Protein AF-A0AAU3UZG1-F1 (afdb_monomer_lite)

pLDDT: mean 76.43, std 16.93, range [38.5, 92.5]

Radius of gyration: 11.67 Å; chains: 1; bounding box: 25×32×27 Å

Foldseek 3Di:
DADLQDQPDQRPDDDLVSLVVSCVNCLQPDLVRGNSPVRSVVNCVVVVNDDPDDNPNVPHDDDPDPDD

Sequence (68 aa):
MLFLFDCMMDPGNLALPQAHQAMQIHKCCTTENCMVRRRARQVLVELGEVVLSLPQADLCGPPLAPGR

Structure (mmCIF, N/CA/C/O backbone):
data_AF-A0AAU3UZG1-F1
#
_entry.id   AF-A0AAU3UZG1-F1
#
loop_
_atom_site.group_PDB
_atom_site.id
_atom_site.type_symbol
_atom_site.label_atom_id
_atom_site.label_alt_id
_atom_site.label_comp_id
_atom_site.label_asym_id
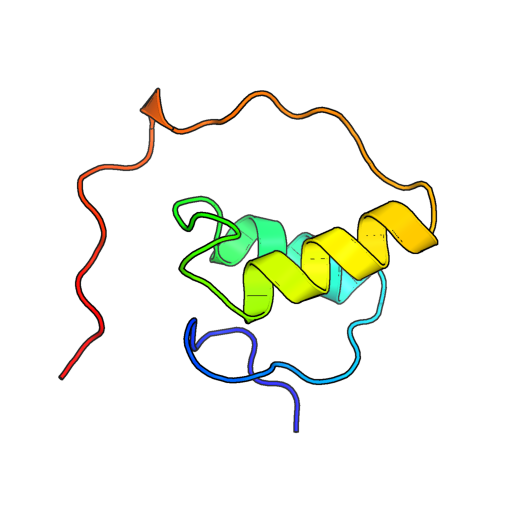_atom_site.label_entity_id
_atom_site.label_seq_id
_atom_site.pdbx_PDB_ins_code
_atom_site.Cartn_x
_atom_site.Cartn_y
_atom_site.Cartn_z
_atom_site.occupancy
_atom_site.B_iso_or_equiv
_atom_site.auth_seq_id
_atom_site.auth_comp_id
_atom_site.auth_asym_id
_atom_site.auth_atom_id
_atom_site.pdbx_PDB_model_num
ATOM 1 N N . MET A 1 1 ? 3.477 -16.803 -2.173 1.00 55.56 1 MET A N 1
ATOM 2 C CA . MET A 1 1 ? 4.905 -16.428 -2.252 1.00 55.56 1 MET A CA 1
ATOM 3 C C . MET A 1 1 ? 4.969 -14.916 -2.094 1.00 55.56 1 MET A C 1
ATOM 5 O O . MET A 1 1 ? 4.160 -14.258 -2.731 1.00 55.56 1 MET A O 1
ATOM 9 N N . LEU A 1 2 ? 5.816 -14.384 -1.210 1.00 60.53 2 LEU A N 1
ATOM 10 C CA . LEU A 1 2 ? 5.849 -12.953 -0.878 1.00 60.53 2 LEU A CA 1
ATOM 11 C C . LEU A 1 2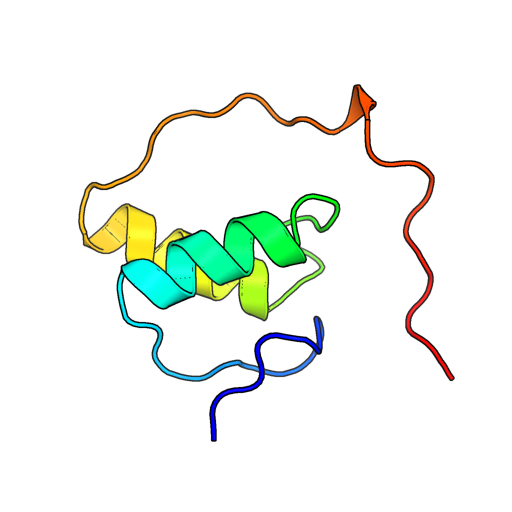 ? 7.019 -12.294 -1.625 1.00 60.53 2 LEU A C 1
ATOM 13 O O . LEU A 1 2 ? 8.175 -12.579 -1.318 1.00 60.53 2 LEU A O 1
ATOM 17 N N . PHE A 1 3 ? 6.734 -11.449 -2.615 1.00 72.25 3 PHE A N 1
ATOM 18 C CA . PHE A 1 3 ? 7.759 -10.797 -3.440 1.00 72.25 3 PHE A CA 1
ATOM 19 C C . PHE A 1 3 ? 7.862 -9.314 -3.090 1.00 72.25 3 PHE A C 1
ATOM 21 O O . PHE A 1 3 ? 7.223 -8.466 -3.697 1.00 72.25 3 PHE A O 1
ATOM 28 N N . LEU A 1 4 ? 8.665 -8.995 -2.074 1.00 77.06 4 LEU A N 1
ATOM 29 C CA . LEU A 1 4 ? 8.833 -7.617 -1.599 1.00 77.06 4 LEU A CA 1
ATOM 30 C C . LEU A 1 4 ? 9.872 -6.804 -2.376 1.00 77.06 4 LEU A C 1
ATOM 32 O O . LEU A 1 4 ? 9.959 -5.602 -2.159 1.00 77.06 4 LEU A O 1
ATOM 36 N N . PHE A 1 5 ? 10.667 -7.429 -3.243 1.00 79.81 5 PHE A N 1
ATOM 37 C CA . PHE A 1 5 ? 11.804 -6.778 -3.906 1.00 79.81 5 PHE A CA 1
ATOM 38 C C . PHE A 1 5 ? 11.547 -6.418 -5.369 1.00 79.81 5 PHE A C 1
ATOM 40 O O . PHE A 1 5 ? 12.281 -5.611 -5.928 1.00 79.81 5 PHE A O 1
ATOM 47 N N . ASP A 1 6 ? 10.507 -6.982 -5.979 1.00 83.44 6 ASP A N 1
ATOM 48 C CA . ASP A 1 6 ? 10.202 -6.770 -7.389 1.00 83.44 6 ASP A CA 1
ATOM 49 C C . ASP A 1 6 ? 8.998 -5.836 -7.528 1.00 83.44 6 ASP A C 1
ATOM 51 O O . ASP A 1 6 ? 7.882 -6.180 -7.150 1.00 83.44 6 ASP A O 1
ATOM 55 N N . CYS A 1 7 ? 9.237 -4.638 -8.062 1.00 87.00 7 CYS A N 1
ATOM 56 C CA . CYS A 1 7 ? 8.225 -3.596 -8.224 1.00 87.00 7 CYS A CA 1
ATOM 57 C C . CYS A 1 7 ? 7.052 -4.014 -9.116 1.00 87.00 7 CYS A C 1
ATOM 59 O O . CYS A 1 7 ? 5.957 -3.466 -8.965 1.00 87.00 7 CYS A O 1
ATOM 61 N N . MET A 1 8 ? 7.284 -4.921 -10.066 1.00 86.38 8 MET A N 1
ATOM 62 C CA . MET A 1 8 ? 6.305 -5.299 -11.088 1.00 86.38 8 MET A CA 1
ATOM 63 C C . MET A 1 8 ? 5.510 -6.547 -10.697 1.00 86.38 8 MET A C 1
ATOM 65 O O . MET A 1 8 ? 4.469 -6.820 -11.294 1.00 86.38 8 MET A O 1
ATOM 69 N N . MET A 1 9 ? 5.964 -7.281 -9.682 1.00 86.81 9 MET A N 1
ATOM 70 C CA . MET A 1 9 ? 5.269 -8.448 -9.151 1.00 86.81 9 MET A CA 1
ATOM 71 C C . MET A 1 9 ? 4.268 -8.050 -8.071 1.00 86.81 9 MET A C 1
ATOM 73 O O . MET A 1 9 ? 4.538 -7.216 -7.206 1.00 86.81 9 MET A O 1
ATOM 77 N N . ASP A 1 10 ? 3.102 -8.694 -8.095 1.00 85.31 10 ASP A N 1
ATOM 78 C CA . ASP A 1 10 ? 2.173 -8.607 -6.977 1.00 85.31 10 ASP A CA 1
ATOM 79 C C . ASP A 1 10 ? 2.780 -9.326 -5.755 1.00 85.31 10 ASP A C 1
ATOM 81 O O . ASP A 1 10 ? 3.114 -10.514 -5.843 1.00 85.31 10 ASP A O 1
ATOM 85 N N . PRO A 1 11 ? 2.952 -8.646 -4.604 1.00 86.75 11 PRO A N 1
ATOM 86 C CA . PRO A 1 11 ? 3.552 -9.259 -3.420 1.00 86.75 11 PRO A CA 1
ATOM 87 C C . PRO A 1 11 ? 2.594 -10.214 -2.689 1.00 86.75 11 PRO A C 1
ATOM 89 O O . PRO A 1 11 ? 2.996 -10.831 -1.697 1.00 86.75 11 PRO A O 1
ATOM 92 N N . GLY A 1 12 ? 1.337 -10.321 -3.131 1.00 89.00 12 GLY A N 1
ATOM 93 C CA . GLY A 1 12 ? 0.267 -11.002 -2.424 1.00 89.00 12 GLY A CA 1
ATOM 94 C C . GLY A 1 12 ? -0.229 -10.220 -1.208 1.00 89.00 12 GLY A C 1
ATOM 95 O O . GLY A 1 12 ? -0.182 -8.988 -1.139 1.00 89.00 12 GLY A O 1
ATOM 96 N N . ASN A 1 13 ? -0.751 -10.949 -0.221 1.00 90.00 13 ASN A N 1
ATOM 97 C CA . ASN A 1 13 ? -1.273 -10.333 0.990 1.00 90.00 13 ASN A CA 1
ATOM 98 C C . ASN A 1 13 ? -0.132 -9.924 1.930 1.00 90.00 13 ASN A C 1
ATOM 100 O O . ASN A 1 13 ? 0.689 -10.760 2.304 1.00 90.00 13 ASN A O 1
ATOM 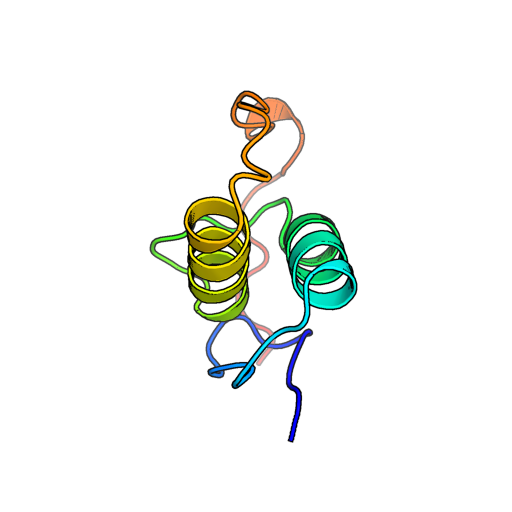104 N N . LEU A 1 14 ? -0.104 -8.651 2.326 1.00 90.06 14 LEU A N 1
ATOM 105 C CA . LEU A 1 14 ? 0.889 -8.112 3.250 1.00 90.06 14 LEU A CA 1
ATOM 106 C C . LEU A 1 14 ? 0.276 -7.965 4.641 1.00 90.06 14 LEU A C 1
ATOM 108 O O . LEU A 1 14 ? -0.803 -7.397 4.792 1.00 90.06 14 LEU A O 1
ATOM 112 N N . ALA A 1 15 ? 0.982 -8.442 5.662 1.00 90.56 15 ALA A N 1
ATOM 113 C CA . ALA A 1 15 ? 0.710 -8.064 7.044 1.00 90.56 15 ALA A CA 1
ATOM 114 C C . ALA A 1 15 ? 1.209 -6.636 7.314 1.00 90.56 15 ALA A C 1
ATOM 116 O O . ALA A 1 15 ? 2.097 -6.142 6.616 1.00 90.56 15 ALA A O 1
ATOM 117 N N . LEU A 1 16 ? 0.707 -5.995 8.372 1.00 90.06 16 LEU A N 1
ATOM 118 C CA . LEU A 1 16 ? 1.070 -4.618 8.722 1.00 90.06 16 LEU A CA 1
ATOM 119 C C . LEU A 1 16 ? 2.598 -4.361 8.756 1.00 90.06 16 LEU A C 1
ATOM 121 O O . LEU A 1 16 ? 3.057 -3.447 8.067 1.00 90.06 16 LEU A O 1
ATOM 125 N N . PRO A 1 17 ? 3.431 -5.190 9.424 1.00 89.50 17 PRO A N 1
ATOM 126 C CA . PRO A 1 17 ? 4.885 -4.989 9.419 1.00 89.50 17 PRO A CA 1
ATOM 127 C C . PRO A 1 17 ? 5.508 -5.101 8.020 1.00 89.50 17 PRO A C 1
ATOM 129 O O . PRO A 1 17 ? 6.453 -4.389 7.691 1.00 89.50 17 PRO A O 1
ATOM 132 N N . GLN A 1 18 ? 4.959 -5.970 7.169 1.00 90.50 18 GLN A N 1
ATOM 133 C CA . GLN A 1 18 ? 5.442 -6.179 5.802 1.00 90.50 18 GLN A CA 1
ATOM 134 C C . GLN A 1 18 ? 5.044 -5.015 4.894 1.00 90.50 18 GLN A C 1
ATOM 136 O O . GLN A 1 18 ? 5.816 -4.640 4.016 1.00 90.50 18 GLN A O 1
ATOM 141 N N . ALA A 1 19 ? 3.880 -4.406 5.127 1.00 90.56 19 ALA A N 1
ATOM 142 C CA . ALA A 1 19 ? 3.464 -3.193 4.438 1.00 90.56 19 ALA A CA 1
ATOM 143 C C . ALA A 1 19 ? 4.382 -2.006 4.791 1.00 90.56 19 ALA A C 1
ATOM 145 O O . ALA A 1 19 ? 4.823 -1.284 3.895 1.00 90.56 19 ALA A O 1
ATOM 146 N N . HIS A 1 20 ? 4.768 -1.850 6.062 1.00 89.44 20 HIS A N 1
ATOM 147 C CA . HIS A 1 20 ? 5.780 -0.858 6.444 1.00 89.44 20 HIS A CA 1
ATOM 148 C C . HIS A 1 20 ? 7.150 -1.151 5.821 1.00 89.44 20 HIS A C 1
ATOM 150 O O . HIS A 1 20 ? 7.782 -0.244 5.279 1.00 89.44 20 HIS A O 1
ATOM 156 N N . GLN A 1 21 ? 7.592 -2.410 5.832 1.00 89.31 21 GLN A N 1
ATOM 157 C CA . GLN A 1 21 ? 8.854 -2.804 5.204 1.00 89.31 21 GLN A CA 1
ATOM 158 C C . GLN A 1 21 ? 8.846 -2.526 3.692 1.00 89.31 21 GLN A C 1
ATOM 160 O O . GLN A 1 21 ? 9.800 -1.964 3.159 1.00 89.31 21 GLN A O 1
ATOM 165 N N . ALA A 1 22 ? 7.748 -2.843 3.003 1.00 89.88 22 ALA A N 1
ATOM 166 C CA . ALA A 1 22 ? 7.551 -2.531 1.592 1.00 89.88 22 ALA A CA 1
ATOM 167 C C . ALA A 1 22 ? 7.654 -1.023 1.310 1.00 89.88 22 ALA A C 1
ATOM 169 O O . ALA A 1 22 ? 8.300 -0.631 0.341 1.00 89.88 22 ALA A O 1
ATOM 170 N N . MET A 1 23 ? 7.076 -0.172 2.165 1.00 88.19 23 MET A N 1
ATOM 171 C CA . MET A 1 23 ? 7.191 1.288 2.039 1.00 88.19 23 MET A CA 1
ATOM 172 C C . MET A 1 23 ? 8.624 1.796 2.189 1.00 88.19 23 MET A C 1
ATOM 174 O O . MET A 1 23 ? 8.994 2.769 1.533 1.00 88.19 23 MET A O 1
ATOM 178 N N . GLN A 1 24 ? 9.426 1.148 3.036 1.00 87.25 24 GLN A N 1
ATOM 179 C CA . GLN A 1 24 ? 10.836 1.491 3.217 1.00 87.25 24 GLN A CA 1
ATOM 180 C C . GLN A 1 24 ? 11.697 1.025 2.038 1.00 87.25 24 GLN A C 1
ATOM 182 O O . GLN A 1 24 ? 12.519 1.798 1.554 1.00 87.25 24 GLN A O 1
ATOM 187 N N . ILE A 1 25 ? 11.481 -0.200 1.545 1.00 87.00 25 ILE A N 1
ATOM 188 C CA . ILE A 1 25 ? 12.204 -0.750 0.385 1.00 87.00 25 ILE A CA 1
ATOM 189 C C . ILE A 1 25 ? 11.886 0.068 -0.874 1.00 87.00 25 ILE A C 1
ATOM 191 O O . ILE A 1 25 ? 12.785 0.506 -1.586 1.00 87.00 25 ILE A O 1
ATOM 195 N N . HIS A 1 26 ? 10.602 0.338 -1.118 1.00 86.50 26 HIS A N 1
ATOM 196 C CA . HIS A 1 26 ? 10.106 1.031 -2.313 1.00 86.50 26 HIS A CA 1
ATOM 197 C C . HIS A 1 26 ? 9.913 2.531 -2.089 1.00 86.50 26 HIS A C 1
ATOM 199 O O . HIS A 1 26 ? 9.048 3.155 -2.709 1.00 86.50 26 HIS A O 1
ATOM 205 N N . LYS A 1 27 ? 10.704 3.134 -1.195 1.00 83.69 27 LYS A N 1
ATOM 206 C CA . LYS A 1 27 ? 10.582 4.549 -0.811 1.00 83.69 27 LYS A CA 1
ATOM 207 C C . LYS A 1 27 ? 10.630 5.504 -2.013 1.00 83.69 27 LYS A C 1
ATOM 209 O O . LYS A 1 27 ? 9.946 6.524 -2.000 1.00 83.69 27 LYS A O 1
ATOM 214 N N . CYS A 1 28 ? 11.385 5.135 -3.050 1.00 80.62 28 CYS A N 1
ATOM 215 C CA . CYS A 1 28 ? 11.561 5.902 -4.285 1.00 80.62 28 CYS A CA 1
ATOM 216 C C . CYS A 1 28 ? 10.561 5.579 -5.397 1.00 80.62 28 CYS A C 1
ATOM 218 O O . CYS A 1 28 ? 10.527 6.268 -6.414 1.00 80.62 28 CYS A O 1
ATOM 220 N N . CYS A 1 29 ? 9.749 4.538 -5.239 1.00 85.38 29 CYS A N 1
ATOM 221 C CA . CYS A 1 29 ? 8.751 4.198 -6.238 1.00 85.38 29 CYS A CA 1
ATOM 222 C C . CYS A 1 29 ? 7.489 5.051 -6.061 1.00 85.38 29 CYS A C 1
ATOM 224 O O . CYS A 1 29 ? 7.131 5.461 -4.957 1.00 85.38 29 CYS A O 1
ATOM 226 N N . THR A 1 30 ? 6.742 5.259 -7.142 1.00 82.88 30 THR A N 1
ATOM 227 C CA . THR A 1 30 ? 5.374 5.791 -7.065 1.00 82.88 30 THR A CA 1
ATOM 228 C C . THR A 1 30 ? 4.368 4.645 -6.924 1.00 82.88 30 THR A C 1
ATOM 230 O O . THR A 1 30 ? 4.652 3.509 -7.299 1.00 82.88 30 THR A O 1
ATOM 233 N N . THR A 1 31 ? 3.171 4.906 -6.382 1.00 84.75 31 THR A N 1
ATOM 234 C CA . THR A 1 31 ? 2.092 3.889 -6.356 1.00 84.75 31 THR A CA 1
ATOM 235 C C . THR A 1 31 ? 1.510 3.587 -7.738 1.00 84.75 31 THR A C 1
ATOM 237 O O . THR A 1 31 ? 0.727 2.651 -7.870 1.00 84.75 31 THR A O 1
ATOM 240 N N . GLU A 1 32 ? 1.884 4.371 -8.750 1.00 82.88 32 GLU A N 1
ATOM 241 C CA . GLU A 1 32 ? 1.516 4.142 -10.146 1.00 82.88 32 GLU A CA 1
ATOM 242 C C . GLU A 1 32 ? 2.439 3.112 -10.805 1.00 82.88 32 GLU A C 1
ATOM 244 O O . GLU A 1 32 ? 1.965 2.275 -11.565 1.00 82.88 32 GLU A O 1
ATOM 249 N N . ASN A 1 33 ? 3.730 3.112 -10.447 1.00 82.12 33 ASN A N 1
ATOM 250 C CA . ASN A 1 33 ? 4.751 2.303 -11.123 1.00 82.12 33 ASN A CA 1
ATOM 251 C C . ASN A 1 33 ? 5.275 1.122 -10.283 1.00 82.12 33 ASN A C 1
ATOM 253 O O . ASN A 1 33 ? 6.168 0.411 -10.731 1.00 82.12 33 ASN A O 1
ATOM 257 N N . CYS A 1 34 ? 4.773 0.917 -9.060 1.00 89.94 34 CYS A N 1
ATOM 258 C CA . CYS A 1 34 ? 5.174 -0.201 -8.202 1.00 89.94 34 CYS A CA 1
ATOM 259 C C . CYS A 1 34 ? 3.961 -0.867 -7.545 1.00 89.94 34 CYS A C 1
ATOM 261 O O . CYS A 1 34 ? 3.282 -0.276 -6.695 1.00 89.94 34 CYS A O 1
ATOM 263 N N . MET A 1 35 ? 3.734 -2.127 -7.916 1.00 90.75 35 MET A N 1
ATOM 264 C CA . MET A 1 35 ? 2.671 -2.992 -7.406 1.00 90.75 35 MET A CA 1
ATOM 265 C C . MET A 1 35 ? 2.840 -3.244 -5.908 1.00 90.75 35 MET A C 1
ATOM 267 O O . MET A 1 35 ? 1.880 -3.117 -5.147 1.00 90.75 35 MET A O 1
ATOM 271 N N . VAL A 1 36 ? 4.077 -3.483 -5.460 1.00 91.44 36 VAL A N 1
ATOM 272 C CA . VAL A 1 36 ? 4.390 -3.711 -4.043 1.00 91.44 36 VAL A CA 1
ATOM 273 C C . VAL A 1 36 ? 4.040 -2.491 -3.192 1.00 91.44 36 VAL A C 1
ATOM 275 O O . VAL A 1 36 ? 3.368 -2.614 -2.165 1.00 91.44 36 VAL A O 1
ATOM 278 N N . ARG A 1 37 ? 4.416 -1.289 -3.646 1.00 90.69 37 ARG A N 1
ATOM 279 C CA . ARG A 1 37 ? 4.107 -0.033 -2.949 1.00 90.69 37 ARG A CA 1
ATOM 280 C C . ARG A 1 37 ? 2.614 0.277 -2.973 1.00 90.69 37 ARG A C 1
ATOM 282 O O . ARG A 1 37 ? 2.068 0.724 -1.965 1.00 90.69 37 ARG A O 1
ATOM 289 N N . ARG A 1 38 ? 1.939 0.031 -4.099 1.00 91.44 38 ARG A N 1
ATOM 290 C CA . ARG A 1 38 ? 0.481 0.173 -4.209 1.00 91.44 38 ARG A CA 1
ATOM 291 C C . ARG A 1 38 ? -0.228 -0.732 -3.201 1.00 91.44 38 ARG A C 1
ATOM 293 O O . ARG A 1 38 ? -1.067 -0.237 -2.449 1.00 91.44 38 ARG A O 1
ATOM 300 N N . ARG A 1 39 ? 0.149 -2.011 -3.129 1.00 92.50 39 ARG A N 1
ATOM 301 C CA . ARG A 1 39 ? -0.471 -2.978 -2.215 1.00 92.50 39 ARG A CA 1
ATOM 302 C C . ARG A 1 39 ? -0.196 -2.649 -0.752 1.00 92.50 39 ARG A C 1
ATOM 304 O O . ARG A 1 39 ? -1.121 -2.625 0.052 1.00 92.50 39 ARG A O 1
ATOM 311 N N . ALA A 1 40 ? 1.048 -2.318 -0.415 1.00 91.38 40 ALA A N 1
ATOM 312 C CA . ALA A 1 40 ? 1.409 -1.888 0.931 1.00 91.38 40 ALA A CA 1
ATOM 313 C C . ALA A 1 40 ? 0.611 -0.652 1.369 1.00 91.38 40 ALA A C 1
ATOM 315 O O . ALA A 1 40 ? 0.150 -0.587 2.505 1.00 91.38 40 ALA A O 1
ATOM 316 N N . ARG A 1 41 ? 0.377 0.304 0.458 1.00 89.81 41 ARG A N 1
ATOM 317 C CA . ARG A 1 41 ? -0.431 1.492 0.757 1.00 89.81 41 ARG A CA 1
ATOM 318 C C . ARG A 1 41 ? -1.874 1.126 1.059 1.00 89.81 41 ARG A C 1
ATOM 320 O O . ARG A 1 41 ? -2.423 1.661 2.010 1.00 89.81 41 ARG A O 1
ATOM 327 N N . GLN A 1 42 ? -2.471 0.243 0.260 1.00 91.81 42 GLN A N 1
ATOM 328 C CA . GLN A 1 42 ? -3.841 -0.223 0.484 1.00 91.81 42 GLN A CA 1
ATOM 329 C C . GLN A 1 42 ? -3.983 -0.852 1.868 1.00 91.81 42 GLN A C 1
ATOM 331 O O . GLN A 1 42 ? -4.839 -0.418 2.624 1.00 91.81 42 GLN A O 1
ATOM 336 N N . VAL A 1 43 ? -3.084 -1.769 2.237 1.00 91.88 43 VAL A N 1
ATOM 337 C CA . VAL A 1 43 ? -3.098 -2.414 3.561 1.00 91.88 43 VAL A CA 1
ATOM 338 C C . VAL A 1 43 ? -2.983 -1.386 4.690 1.00 91.88 43 VAL A C 1
ATOM 340 O O . VAL A 1 43 ? -3.743 -1.443 5.649 1.00 91.88 43 VAL A O 1
ATOM 343 N N . LEU A 1 44 ? -2.076 -0.410 4.577 1.00 89.94 44 LEU A N 1
ATOM 344 C CA . LEU A 1 44 ? -1.929 0.639 5.595 1.00 89.94 44 LEU A CA 1
ATOM 345 C C . LEU A 1 44 ? -3.170 1.539 5.699 1.00 89.94 44 LEU A C 1
ATOM 347 O O . LEU A 1 44 ? -3.550 1.919 6.801 1.00 89.94 44 LEU A O 1
ATOM 351 N N . VAL A 1 45 ? -3.821 1.861 4.575 1.00 90.31 45 VAL A N 1
ATOM 352 C CA . VAL A 1 45 ? -5.085 2.622 4.544 1.00 90.31 45 VAL A CA 1
ATOM 353 C C . VAL A 1 45 ? -6.224 1.823 5.170 1.00 90.31 45 VAL A C 1
ATOM 355 O O . VAL A 1 45 ? -6.943 2.357 6.009 1.00 90.31 45 VAL A O 1
ATOM 358 N N . GLU A 1 46 ? -6.372 0.555 4.791 1.00 89.56 46 GLU A N 1
ATOM 359 C CA . GLU A 1 46 ? -7.407 -0.351 5.303 1.00 89.56 46 GLU A CA 1
ATOM 360 C C . GLU A 1 46 ? -7.290 -0.553 6.820 1.00 89.56 46 GLU A C 1
ATOM 362 O O . GLU A 1 46 ? -8.303 -0.668 7.505 1.00 89.56 46 GLU A O 1
ATOM 367 N N . LEU A 1 47 ? -6.064 -0.552 7.350 1.00 88.56 47 LEU A N 1
ATOM 368 C CA . LEU A 1 47 ? -5.785 -0.697 8.779 1.00 88.56 47 LEU A CA 1
ATOM 369 C C . LEU A 1 47 ? -5.779 0.634 9.553 1.00 88.56 47 LEU A C 1
ATOM 371 O O . LEU A 1 47 ? -5.641 0.613 10.771 1.00 88.56 47 LEU A O 1
ATOM 375 N N . GLY A 1 48 ? -5.938 1.780 8.881 1.00 87.62 48 GLY A N 1
ATOM 376 C CA . GLY A 1 48 ? -5.937 3.103 9.522 1.00 87.62 48 GLY A CA 1
ATOM 377 C C . GLY A 1 48 ? -4.553 3.635 9.922 1.00 87.62 48 GLY A C 1
ATOM 378 O O . GLY A 1 48 ? -4.463 4.638 10.622 1.00 87.62 48 GLY A O 1
ATOM 379 N N . GLU A 1 49 ? -3.472 3.022 9.439 1.00 79.75 49 GLU A N 1
ATOM 380 C CA . GLU A 1 49 ? -2.070 3.305 9.800 1.00 79.75 49 GLU A CA 1
ATOM 381 C C . GLU A 1 49 ? -1.410 4.359 8.880 1.00 79.75 49 GLU A C 1
ATOM 383 O O . GLU A 1 49 ? -0.186 4.442 8.740 1.00 79.75 49 GLU A O 1
ATOM 388 N N 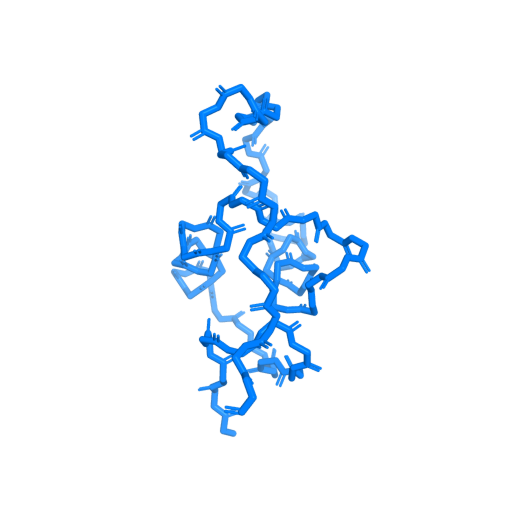. VAL A 1 50 ? -2.212 5.181 8.194 1.00 65.50 50 VAL A N 1
ATOM 389 C CA . VAL A 1 50 ? -1.709 6.199 7.257 1.00 65.50 50 VAL A CA 1
ATOM 390 C C . VAL A 1 50 ? -1.204 7.419 8.019 1.00 65.50 50 VAL A C 1
ATOM 392 O O . VAL A 1 50 ? -1.947 8.356 8.300 1.00 65.50 50 VAL A O 1
ATOM 395 N N . VAL A 1 51 ? 0.102 7.459 8.267 1.00 59.06 51 VAL A N 1
ATOM 396 C CA . VAL A 1 51 ? 0.813 8.720 8.499 1.00 59.06 51 VAL A CA 1
ATOM 397 C C . VAL A 1 51 ? 1.052 9.370 7.135 1.00 59.06 51 VAL A C 1
ATOM 399 O O . VAL A 1 51 ? 1.693 8.780 6.264 1.00 59.06 51 VAL A O 1
ATOM 402 N N . LEU A 1 52 ? 0.513 10.577 6.930 1.00 51.91 52 LEU A N 1
ATOM 403 C CA . LEU A 1 52 ? 0.791 11.454 5.785 1.00 51.91 52 LEU A CA 1
ATOM 404 C C . LEU A 1 52 ? 2.272 11.873 5.792 1.00 51.91 52 LEU A C 1
ATOM 406 O O . LEU A 1 52 ? 2.622 13.010 6.094 1.00 51.91 52 LEU A O 1
ATOM 410 N N . SER A 1 53 ? 3.167 10.947 5.472 1.00 49.09 53 SER A N 1
ATOM 411 C CA . SER A 1 53 ? 4.550 11.276 5.164 1.00 49.09 53 SER A CA 1
ATOM 412 C C . SER A 1 53 ? 4.540 11.966 3.806 1.00 49.09 53 SER A C 1
ATOM 414 O O . SER A 1 53 ? 4.211 11.344 2.792 1.00 49.09 53 SER A O 1
ATOM 416 N N . LEU A 1 54 ? 4.858 13.263 3.800 1.00 46.72 54 LEU A N 1
ATOM 417 C CA . LEU A 1 54 ? 5.103 14.054 2.594 1.00 46.72 54 LEU A CA 1
ATOM 418 C C . LEU A 1 54 ? 5.944 13.244 1.591 1.00 46.72 54 LEU A C 1
ATOM 420 O O . LEU A 1 54 ? 6.813 12.471 2.015 1.00 46.72 54 LEU A O 1
ATOM 424 N N . PRO A 1 55 ? 5.714 13.392 0.274 1.00 46.81 55 PRO A N 1
ATOM 425 C CA . PRO A 1 55 ? 6.511 12.693 -0.721 1.00 46.81 55 PRO A CA 1
ATOM 426 C C . PRO A 1 55 ? 7.983 13.064 -0.517 1.00 46.81 55 PRO A C 1
ATOM 428 O O . PRO A 1 55 ? 8.402 14.167 -0.843 1.00 46.81 55 PRO A O 1
ATOM 431 N N . GLN A 1 56 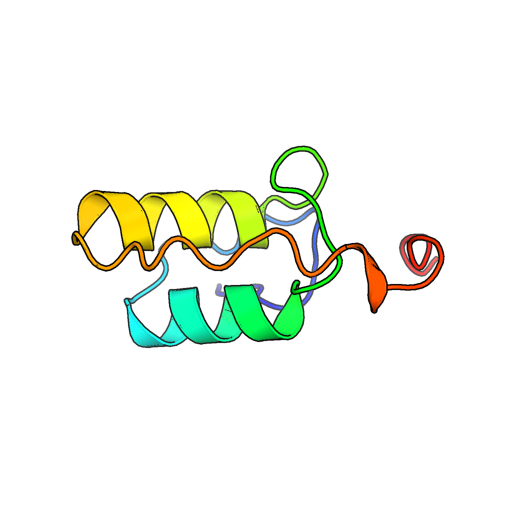? 8.789 12.134 0.003 1.00 51.84 56 GLN A N 1
ATOM 432 C CA . GLN A 1 56 ? 10.255 12.234 0.048 1.00 51.84 56 GLN A CA 1
ATOM 433 C C . GLN A 1 56 ? 10.847 12.034 -1.358 1.00 51.84 56 GLN A C 1
ATOM 435 O O . GLN A 1 56 ? 11.837 11.329 -1.539 1.00 51.84 56 GLN A O 1
ATOM 440 N N . ALA A 1 57 ? 10.207 12.640 -2.360 1.00 50.53 57 ALA A N 1
ATOM 441 C CA . ALA A 1 57 ? 10.649 12.662 -3.743 1.00 50.53 57 ALA A CA 1
ATOM 442 C C . ALA A 1 57 ? 11.983 13.417 -3.886 1.00 50.53 57 ALA A C 1
ATOM 444 O O . ALA A 1 57 ? 12.764 13.077 -4.763 1.00 50.53 57 ALA A O 1
ATOM 445 N N . ASP A 1 58 ? 12.295 14.347 -2.975 1.00 48.97 58 ASP A N 1
ATOM 446 C CA . ASP A 1 58 ? 13.538 15.135 -2.983 1.00 48.97 58 ASP A CA 1
ATOM 447 C C . ASP A 1 58 ? 14.826 14.346 -2.674 1.00 48.97 58 ASP A C 1
ATOM 449 O O . ASP A 1 58 ? 15.919 14.836 -2.937 1.00 48.97 58 ASP A O 1
ATOM 453 N N . LEU A 1 59 ? 14.738 13.128 -2.123 1.00 56.84 59 LEU A N 1
ATOM 454 C CA . LEU A 1 59 ? 15.922 12.308 -1.791 1.00 56.84 59 LEU A CA 1
ATOM 455 C C . LEU A 1 59 ? 16.117 11.109 -2.723 1.00 56.84 59 LEU A C 1
ATOM 457 O O . LEU A 1 59 ? 17.140 10.427 -2.655 1.00 56.84 59 LEU A O 1
ATOM 461 N N . CYS A 1 60 ? 15.136 10.827 -3.574 1.00 59.34 60 CYS A N 1
ATOM 462 C CA . CYS A 1 60 ? 15.208 9.735 -4.525 1.00 59.34 60 CYS A CA 1
ATOM 463 C C . CYS A 1 60 ? 15.673 10.292 -5.865 1.00 59.34 60 CYS A C 1
ATOM 465 O O . CYS A 1 60 ? 14.926 10.977 -6.557 1.00 59.34 60 CYS A O 1
ATOM 467 N N . GLY A 1 61 ? 16.929 10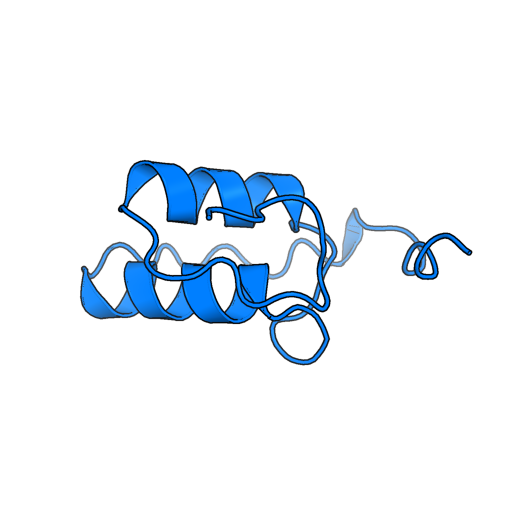.002 -6.215 1.00 55.31 61 GLY A N 1
ATOM 468 C CA . GLY A 1 61 ? 17.464 10.248 -7.553 1.00 55.31 61 GLY A CA 1
ATOM 469 C C . GLY A 1 61 ? 16.636 9.560 -8.654 1.00 55.31 61 GLY A C 1
ATOM 470 O O . GLY A 1 61 ? 15.668 8.855 -8.352 1.00 55.31 61 GLY A O 1
ATOM 471 N N . PRO A 1 62 ? 16.992 9.758 -9.940 1.00 50.28 62 PRO A N 1
ATOM 472 C CA . PRO A 1 62 ? 16.203 9.265 -11.067 1.00 50.28 62 PRO A CA 1
ATOM 473 C C . PRO A 1 62 ? 15.889 7.769 -10.913 1.00 50.28 62 PRO A C 1
ATOM 475 O O . PRO A 1 62 ? 16.729 7.028 -10.395 1.00 50.28 62 PRO A O 1
ATOM 478 N N . PRO A 1 63 ? 14.685 7.324 -11.328 1.00 51.09 63 PRO A N 1
ATOM 479 C CA . PRO A 1 63 ? 14.223 5.962 -11.098 1.00 51.09 63 PRO A CA 1
ATOM 480 C C . PRO A 1 63 ? 15.277 4.973 -11.596 1.00 51.09 63 PRO A C 1
ATOM 482 O O . PRO A 1 63 ? 15.646 4.998 -12.770 1.00 51.09 63 PRO A O 1
ATOM 485 N N . LEU A 1 64 ? 15.767 4.113 -10.697 1.00 50.28 64 LEU A N 1
ATOM 486 C CA . LEU A 1 64 ? 16.550 2.944 -11.081 1.00 50.28 64 LEU A CA 1
ATOM 487 C C . LEU A 1 64 ? 15.677 2.138 -12.044 1.00 50.28 64 LEU A C 1
ATOM 489 O O . LEU A 1 64 ? 14.646 1.592 -11.651 1.00 50.28 64 LEU A O 1
ATOM 493 N N . ALA A 1 65 ? 16.053 2.155 -13.324 1.00 46.72 65 ALA A N 1
ATOM 494 C CA . ALA A 1 65 ? 15.418 1.346 -14.349 1.00 46.72 65 ALA A CA 1
ATOM 495 C C . ALA A 1 65 ? 15.374 -0.116 -13.869 1.00 46.72 65 ALA A C 1
ATOM 497 O O . ALA A 1 65 ? 16.334 -0.561 -13.229 1.00 46.72 65 ALA A O 1
ATOM 498 N N . PRO A 1 66 ? 14.287 -0.860 -14.143 1.00 49.09 66 PRO A N 1
ATOM 499 C CA . PRO A 1 66 ? 14.203 -2.258 -13.750 1.00 49.09 66 PRO A CA 1
ATOM 500 C C . PRO A 1 66 ? 15.409 -3.005 -14.327 1.00 49.09 66 PRO A C 1
ATOM 502 O O . PRO A 1 66 ? 15.700 -2.898 -15.522 1.00 49.09 66 PRO A O 1
ATOM 505 N N . GLY A 1 67 ? 16.146 -3.688 -13.447 1.00 50.81 67 GLY A N 1
ATOM 506 C CA . GLY A 1 67 ? 17.294 -4.508 -13.816 1.00 50.81 67 GLY A CA 1
ATOM 507 C C . GLY A 1 67 ? 16.898 -5.501 -14.905 1.00 50.81 67 GLY A C 1
ATOM 508 O O . GLY A 1 67 ? 15.876 -6.173 -14.783 1.00 50.81 67 GLY A O 1
ATOM 509 N N . ARG A 1 68 ? 17.685 -5.510 -15.984 1.00 38.50 68 ARG A N 1
ATOM 510 C CA . ARG A 1 68 ? 17.633 -6.514 -17.051 1.00 38.50 68 ARG A CA 1
ATOM 511 C C . ARG A 1 68 ? 17.870 -7.918 -16.517 1.00 38.50 68 ARG A C 1
ATOM 513 O O . ARG A 1 68 ? 18.730 -8.048 -15.618 1.00 38.50 68 ARG A O 1
#

Secondary structure (DSSP, 8-state):
----S-TTS---SPPHHHHHHHHHHTTTS-TTT-HHHHHHHHHHHHTT-------GGGG--S--PPP-